Protein AF-P39989-F1 (afdb_monomer_lite)

Structure (mmCIF, N/CA/C/O backbone):
data_AF-P39989-F1
#
_entry.id   AF-P39989-F1
#
loop_
_atom_site.group_PDB
_atom_site.id
_atom_site.type_symbol
_atom_site.label_atom_id
_atom_site.label_alt_id
_atom_site.label_comp_id
_atom_site.label_asym_id
_atom_site.label_entity_id
_atom_site.label_seq_id
_atom_site.pdbx_PDB_ins_code
_atom_site.Cartn_x
_atom_site.Cartn_y
_atom_site.Cartn_z
_atom_site.occupancy
_atom_site.B_iso_or_equiv
_atom_site.auth_seq_id
_atom_site.auth_comp_id
_atom_site.auth_asym_id
_atom_site.auth_atom_id
_atom_site.pdbx_PDB_model_num
ATOM 1 N N . MET A 1 1 ? -23.695 -10.500 29.342 1.00 49.56 1 MET A N 1
ATOM 2 C CA . MET A 1 1 ? -23.100 -9.623 28.310 1.00 49.56 1 MET A CA 1
ATOM 3 C C . MET A 1 1 ? -24.065 -9.583 27.128 1.00 49.56 1 MET A C 1
ATOM 5 O O . MET A 1 1 ? -24.266 -10.621 26.515 1.00 49.56 1 MET A O 1
ATOM 9 N N . LYS A 1 2 ? -24.772 -8.470 26.877 1.00 57.97 2 LYS A N 1
ATOM 10 C CA . LYS A 1 2 ? -25.698 -8.372 25.732 1.00 57.97 2 LYS A CA 1
ATOM 11 C C . LYS A 1 2 ? -24.881 -8.051 24.481 1.00 57.97 2 LYS A C 1
ATOM 13 O O . LYS A 1 2 ? -24.360 -6.948 24.370 1.00 57.97 2 LYS A O 1
ATOM 18 N N . ILE A 1 3 ? -24.748 -9.017 23.577 1.00 59.56 3 ILE A N 1
ATOM 19 C CA . ILE A 1 3 ? -24.215 -8.772 22.234 1.00 59.56 3 ILE A CA 1
ATOM 20 C C . ILE A 1 3 ? -25.309 -8.028 21.466 1.00 59.56 3 ILE A C 1
ATOM 22 O O . ILE A 1 3 ? -26.444 -8.499 21.395 1.00 59.56 3 ILE A O 1
ATO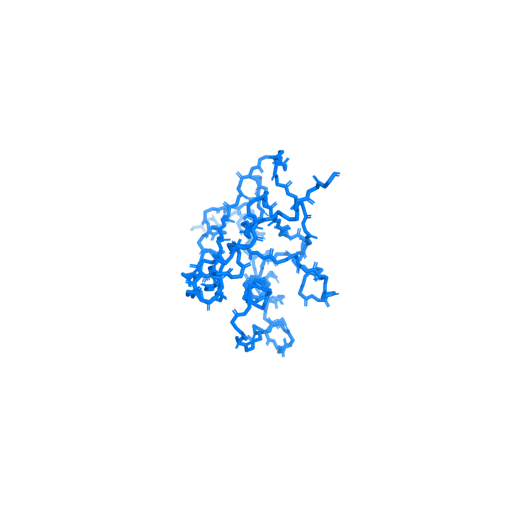M 26 N N . THR A 1 4 ? -25.003 -6.844 20.946 1.00 76.75 4 THR A N 1
ATOM 27 C CA . THR A 1 4 ? -25.932 -6.117 20.079 1.00 76.75 4 THR A CA 1
ATOM 28 C C . THR A 1 4 ? -25.929 -6.746 18.685 1.00 76.75 4 THR A C 1
ATOM 30 O O . THR A 1 4 ? -24.920 -7.290 18.234 1.00 76.75 4 THR A O 1
ATOM 33 N N . ILE A 1 5 ? -27.056 -6.652 17.975 1.00 73.94 5 ILE A N 1
ATOM 34 C CA . ILE A 1 5 ? -27.194 -7.159 16.598 1.00 73.94 5 ILE A CA 1
ATOM 35 C C . ILE A 1 5 ? -26.113 -6.560 15.681 1.00 73.94 5 ILE A C 1
ATOM 37 O O . ILE A 1 5 ? -25.542 -7.264 14.853 1.00 73.94 5 ILE A O 1
ATOM 41 N N . THR A 1 6 ? -25.760 -5.289 15.886 1.00 67.19 6 THR A N 1
ATOM 42 C CA . THR A 1 6 ? -24.678 -4.607 15.164 1.00 67.19 6 THR A CA 1
ATOM 43 C C . THR A 1 6 ? -23.306 -5.229 15.413 1.00 67.19 6 THR A C 1
ATOM 45 O O . THR A 1 6 ? -22.543 -5.387 14.464 1.00 67.19 6 THR A O 1
ATOM 48 N N . SER A 1 7 ? -22.993 -5.643 16.645 1.00 65.62 7 SER A N 1
ATOM 49 C CA . SER A 1 7 ? -21.750 -6.370 16.925 1.00 65.62 7 SER A CA 1
ATOM 50 C C . SER A 1 7 ? -21.727 -7.736 16.241 1.00 65.62 7 SER A C 1
ATOM 52 O O . SER A 1 7 ? -20.695 -8.114 15.695 1.00 65.62 7 SER A O 1
ATOM 54 N N . LEU A 1 8 ? -22.852 -8.460 16.220 1.00 67.31 8 LEU A N 1
ATOM 55 C CA . LEU A 1 8 ? -22.937 -9.767 15.559 1.00 67.31 8 LEU A CA 1
ATOM 56 C C . LEU A 1 8 ? -22.743 -9.658 14.038 1.00 67.31 8 LEU A C 1
ATOM 58 O O . LEU A 1 8 ? -21.974 -10.426 13.465 1.00 67.31 8 LEU A O 1
ATOM 62 N N . LEU A 1 9 ? -23.390 -8.677 13.398 1.00 68.69 9 LEU A N 1
ATOM 63 C CA . LEU A 1 9 ? -23.195 -8.376 11.975 1.00 68.69 9 LEU A CA 1
ATOM 64 C C . LEU A 1 9 ? -21.737 -8.027 11.668 1.00 68.69 9 LEU A C 1
ATOM 66 O O . LEU A 1 9 ? -21.195 -8.511 10.680 1.00 68.69 9 LEU A O 1
ATOM 70 N N . PHE A 1 10 ? -21.082 -7.252 12.534 1.00 63.38 10 PHE A N 1
ATOM 71 C CA . PHE A 1 10 ? -19.672 -6.910 12.363 1.00 63.38 10 PHE A CA 1
ATOM 72 C C . PHE A 1 10 ? -18.764 -8.146 12.427 1.00 63.38 10 PHE A C 1
ATOM 74 O O . PHE A 1 10 ? -17.895 -8.307 11.575 1.00 63.38 10 PHE A O 1
ATOM 81 N N . PHE A 1 11 ? -18.994 -9.057 13.382 1.00 67.62 11 PHE A N 1
ATOM 82 C CA . PHE A 1 11 ? -18.257 -10.323 13.457 1.00 67.62 11 PHE A CA 1
ATOM 83 C C . PHE A 1 11 ? -18.492 -11.210 12.234 1.00 67.62 11 PHE A C 1
ATOM 85 O O . PHE A 1 11 ? -17.541 -11.800 11.733 1.00 67.62 11 PHE A O 1
ATOM 92 N N . LEU A 1 12 ? -19.728 -11.288 11.734 1.00 67.12 12 LEU A N 1
ATOM 93 C CA . LEU A 1 12 ? -20.045 -12.040 10.518 1.00 67.12 12 LEU A CA 1
ATOM 94 C C . LEU A 1 12 ? -19.308 -11.480 9.301 1.00 67.12 12 LEU A C 1
ATOM 96 O O . LEU A 1 12 ? -18.694 -12.251 8.571 1.00 67.12 12 LEU A O 1
ATOM 100 N N . VAL A 1 13 ? -19.306 -10.156 9.118 1.00 62.62 13 VAL A N 1
ATOM 101 C CA . VAL A 1 13 ? -18.535 -9.504 8.047 1.00 62.62 13 VAL A CA 1
ATOM 102 C C . VAL A 1 13 ? -17.047 -9.816 8.200 1.00 62.62 13 VAL A C 1
ATOM 104 O O . VAL A 1 13 ? -16.421 -10.239 7.234 1.00 62.62 13 VAL A O 1
ATOM 107 N N . MET A 1 14 ? -16.501 -9.728 9.418 1.00 61.34 14 MET A N 1
ATOM 108 C CA . MET A 1 14 ? -15.095 -10.051 9.674 1.00 61.34 14 MET A CA 1
ATOM 109 C C . MET A 1 14 ? -14.763 -11.514 9.347 1.00 61.34 14 MET A C 1
ATOM 111 O O . MET A 1 14 ? -13.740 -11.780 8.727 1.00 61.34 14 MET A O 1
ATOM 115 N N . ILE A 1 15 ? -15.622 -12.466 9.731 1.00 64.50 15 ILE A N 1
ATOM 116 C CA . ILE A 1 15 ? -15.434 -13.896 9.436 1.00 64.50 15 ILE A CA 1
ATOM 117 C C . ILE A 1 15 ? -15.527 -14.157 7.932 1.00 64.50 15 ILE A C 1
ATOM 119 O O . ILE A 1 15 ? -14.740 -14.946 7.422 1.00 64.50 15 ILE A O 1
ATOM 123 N N . VAL A 1 16 ? -16.443 -13.506 7.211 1.00 59.16 16 VAL A N 1
ATOM 124 C CA . VAL A 1 16 ? -16.545 -13.638 5.749 1.00 59.16 16 VAL A CA 1
ATOM 125 C C . VAL A 1 16 ? -15.301 -13.066 5.068 1.00 59.16 16 VAL A C 1
ATOM 127 O O . VAL A 1 16 ? -14.744 -13.714 4.182 1.00 59.16 16 VAL A O 1
ATOM 130 N N . GLU A 1 17 ? -14.807 -11.912 5.522 1.00 53.31 17 GLU A N 1
ATOM 131 C CA . GLU A 1 17 ? -13.551 -11.335 5.031 1.00 53.31 17 GLU A CA 1
ATOM 132 C C . GLU A 1 17 ? -12.361 -12.271 5.323 1.00 53.31 17 GLU A C 1
ATOM 134 O O . GLU A 1 17 ? -11.588 -12.583 4.416 1.00 53.31 17 GLU A O 1
ATOM 139 N N . LEU A 1 18 ? -12.272 -12.836 6.533 1.00 53.34 18 LEU A N 1
ATOM 140 C CA . LEU A 1 18 ? -11.259 -13.830 6.923 1.00 53.34 18 LEU A CA 1
ATOM 141 C C . LEU A 1 18 ? -11.366 -15.147 6.134 1.00 53.34 18 LEU A C 1
ATOM 143 O O . LEU A 1 18 ? -10.346 -15.714 5.749 1.00 53.34 18 LEU A O 1
ATOM 147 N N . ALA A 1 19 ? -12.573 -15.646 5.869 1.00 54.84 19 ALA A N 1
ATOM 148 C CA . ALA A 1 19 ? -12.788 -16.865 5.091 1.00 54.84 19 ALA A CA 1
ATOM 149 C C . ALA A 1 19 ? -12.396 -16.656 3.623 1.00 54.84 19 ALA A C 1
ATOM 151 O O . ALA A 1 19 ? -11.749 -17.523 3.033 1.00 54.84 19 ALA A O 1
ATOM 152 N N . SER A 1 20 ? -12.702 -15.480 3.064 1.00 51.78 20 SER A N 1
ATOM 153 C CA . SER A 1 20 ? -12.247 -15.104 1.723 1.00 51.78 20 SER A CA 1
ATOM 154 C C . SER A 1 20 ? -10.716 -14.997 1.654 1.00 51.78 20 SER A C 1
ATOM 156 O O . SER A 1 20 ? -10.105 -15.492 0.704 1.00 51.78 20 SER A O 1
ATOM 158 N N . ALA A 1 21 ? -10.069 -14.487 2.709 1.00 45.97 21 ALA A N 1
ATOM 159 C CA . ALA A 1 21 ? -8.615 -14.521 2.862 1.00 45.97 21 ALA A CA 1
ATOM 160 C C . ALA A 1 21 ? -8.059 -15.958 2.966 1.00 45.97 21 ALA A C 1
ATOM 162 O O . ALA A 1 21 ? -7.036 -16.273 2.358 1.00 45.97 21 ALA A O 1
ATOM 163 N N . GLY A 1 22 ? -8.757 -16.864 3.658 1.00 46.91 22 GLY A N 1
ATOM 164 C CA . GLY A 1 22 ? -8.405 -18.286 3.739 1.00 46.91 22 GLY A CA 1
ATOM 165 C C . GLY A 1 22 ? -8.433 -18.991 2.378 1.00 46.91 22 GLY A C 1
ATOM 166 O O . GLY A 1 22 ? -7.500 -19.721 2.043 1.00 46.91 22 GLY A O 1
ATOM 167 N N . THR A 1 23 ? -9.444 -18.719 1.546 1.00 46.22 23 THR A N 1
ATOM 168 C CA . THR A 1 23 ? -9.460 -19.205 0.154 1.00 46.22 23 THR A CA 1
ATOM 169 C C . THR A 1 23 ? -8.342 -18.597 -0.695 1.00 46.22 23 THR A C 1
ATOM 171 O O . THR A 1 23 ? -7.796 -19.276 -1.563 1.00 46.22 23 THR A O 1
ATOM 174 N N . LEU A 1 24 ? -7.938 -17.351 -0.421 1.00 46.31 24 LEU A N 1
ATOM 175 C CA . LEU A 1 24 ? -6.819 -16.710 -1.115 1.00 46.31 24 LEU A CA 1
ATOM 176 C C . LEU A 1 24 ? -5.462 -17.322 -0.738 1.00 46.31 24 LEU A C 1
ATOM 178 O O . LEU A 1 24 ? -4.604 -17.402 -1.614 1.00 46.31 24 LEU A O 1
ATOM 182 N N . LEU A 1 25 ? -5.278 -17.791 0.505 1.00 47.97 25 LEU A N 1
ATOM 183 C CA . LEU A 1 25 ? -4.067 -18.505 0.940 1.00 47.97 25 LEU A CA 1
ATOM 184 C C . LEU A 1 25 ? -3.883 -19.851 0.228 1.00 47.97 25 LEU A C 1
ATOM 186 O O . LEU A 1 25 ? -2.748 -20.253 -0.017 1.00 47.97 25 LEU A O 1
ATOM 190 N N . HIS A 1 26 ? -4.974 -20.544 -0.114 1.00 46.38 26 HIS A N 1
ATOM 191 C CA . HIS A 1 26 ? -4.886 -21.831 -0.810 1.00 46.38 26 HIS A CA 1
ATOM 192 C C . HIS A 1 26 ? -4.386 -21.677 -2.255 1.00 46.38 26 HIS A C 1
ATOM 194 O O . HIS A 1 26 ? -3.687 -22.543 -2.778 1.00 46.38 26 HIS A O 1
ATOM 200 N N . ASN A 1 27 ? -4.661 -20.530 -2.879 1.00 49.12 27 ASN A N 1
ATOM 201 C CA . ASN A 1 27 ? -4.120 -20.185 -4.183 1.00 49.12 27 ASN A CA 1
ATOM 202 C C . ASN A 1 27 ? -2.767 -19.495 -3.992 1.00 49.12 27 ASN A C 1
ATOM 204 O O . ASN A 1 27 ? -2.701 -18.274 -3.858 1.00 49.12 27 ASN A O 1
ATOM 208 N N . GLY A 1 28 ? -1.673 -20.263 -4.042 1.00 51.25 28 GLY A N 1
ATOM 209 C CA . GLY A 1 28 ? -0.296 -19.743 -3.976 1.00 51.25 28 GLY A CA 1
ATOM 210 C C . GLY A 1 28 ? 0.008 -18.571 -4.931 1.00 51.25 28 GLY A C 1
ATOM 211 O O . GLY A 1 28 ? 0.974 -17.846 -4.716 1.00 51.25 28 GLY A O 1
ATOM 212 N N . ALA A 1 29 ? -0.853 -18.317 -5.925 1.00 58.44 29 ALA A N 1
ATOM 213 C CA . ALA A 1 29 ? -0.871 -17.111 -6.755 1.00 58.44 29 ALA A CA 1
ATOM 214 C C . ALA A 1 29 ? -0.847 -15.788 -5.953 1.00 58.44 29 ALA A C 1
ATOM 216 O O . ALA A 1 29 ? -0.222 -14.816 -6.391 1.00 58.44 29 ALA A O 1
ATOM 217 N N . ASN A 1 30 ? -1.465 -15.754 -4.765 1.00 64.38 30 ASN A N 1
ATOM 218 C CA . ASN A 1 30 ? -1.524 -14.556 -3.919 1.00 64.38 30 ASN A CA 1
ATOM 219 C C . ASN A 1 30 ? -0.345 -14.424 -2.951 1.00 64.38 30 ASN A C 1
ATOM 221 O O . ASN A 1 30 ? -0.263 -13.434 -2.224 1.00 64.38 30 ASN A O 1
ATOM 225 N N . LEU A 1 31 ? 0.573 -15.393 -2.916 1.00 72.94 31 LEU A N 1
ATOM 226 C CA . LEU A 1 31 ? 1.761 -15.266 -2.086 1.00 72.94 31 LEU A CA 1
ATOM 227 C C . LEU A 1 31 ? 2.740 -14.257 -2.710 1.00 72.94 31 LEU A C 1
ATOM 229 O O . LEU A 1 31 ? 2.865 -14.182 -3.942 1.00 72.94 31 LEU A O 1
ATOM 233 N N . PRO A 1 32 ? 3.441 -13.470 -1.876 1.00 81.12 32 PRO A N 1
ATOM 234 C CA . PRO A 1 32 ? 4.558 -12.647 -2.314 1.00 81.12 32 PRO A CA 1
ATOM 235 C C . PRO A 1 32 ? 5.572 -13.456 -3.130 1.00 81.12 32 PRO A C 1
ATOM 237 O O . PRO A 1 32 ? 5.946 -14.570 -2.766 1.00 81.12 32 PRO A O 1
ATOM 240 N N . SER A 1 33 ? 6.005 -12.882 -4.246 1.00 82.44 33 SER A N 1
ATOM 241 C CA . SER A 1 33 ? 7.043 -13.436 -5.109 1.00 82.44 33 SER A CA 1
ATOM 242 C C . SER A 1 33 ? 8.416 -13.362 -4.433 1.00 82.44 33 SER A C 1
ATOM 244 O O . SER A 1 33 ? 8.648 -12.535 -3.546 1.00 82.44 33 SER A O 1
ATOM 246 N N . LEU A 1 34 ? 9.365 -14.180 -4.897 1.00 82.00 34 LEU A N 1
ATOM 247 C CA . LEU A 1 34 ? 10.766 -14.051 -4.494 1.00 82.00 34 LEU A CA 1
ATOM 248 C C . LEU A 1 34 ? 11.303 -12.655 -4.836 1.00 82.00 34 LEU A C 1
ATOM 250 O O . LEU A 1 34 ? 10.964 -12.067 -5.862 1.00 82.00 34 LEU A O 1
ATOM 254 N N . ARG A 1 35 ? 12.147 -12.127 -3.951 1.00 76.38 35 ARG A N 1
ATOM 255 C CA . ARG A 1 35 ? 12.733 -10.791 -4.069 1.00 76.38 35 ARG A CA 1
ATOM 256 C C . ARG A 1 35 ? 13.779 -10.748 -5.188 1.00 76.38 35 ARG A C 1
ATOM 258 O O . ARG A 1 35 ? 14.723 -11.529 -5.167 1.00 76.38 35 ARG A O 1
ATOM 265 N N . ASP A 1 36 ? 13.674 -9.760 -6.075 1.00 81.75 36 ASP A N 1
ATOM 266 C CA . ASP A 1 36 ? 14.644 -9.474 -7.151 1.00 81.75 36 ASP A CA 1
ATOM 267 C C . ASP A 1 36 ? 15.393 -8.138 -6.957 1.00 81.75 36 ASP A C 1
ATOM 269 O O . ASP A 1 36 ? 16.123 -7.690 -7.836 1.00 81.75 36 ASP A O 1
ATOM 273 N N . ASN A 1 37 ? 15.219 -7.501 -5.792 1.00 74.06 37 ASN A N 1
ATOM 274 C CA . ASN A 1 37 ? 15.786 -6.200 -5.422 1.00 74.06 37 ASN A CA 1
ATOM 275 C C . ASN A 1 37 ? 15.246 -4.973 -6.177 1.00 74.06 37 ASN A C 1
ATOM 277 O O . ASN A 1 37 ? 15.790 -3.882 -5.966 1.00 74.06 37 ASN A O 1
ATOM 281 N N . THR A 1 38 ? 14.177 -5.115 -6.963 1.00 83.44 38 THR A N 1
ATOM 282 C CA . THR A 1 38 ? 13.489 -4.000 -7.625 1.00 83.44 38 THR A CA 1
ATOM 283 C C . THR A 1 38 ? 12.385 -3.405 -6.747 1.00 83.44 38 THR A C 1
ATOM 285 O O . THR A 1 38 ? 11.781 -4.079 -5.910 1.00 83.44 38 THR A O 1
ATOM 288 N N . THR A 1 39 ? 12.086 -2.118 -6.947 1.00 86.19 39 THR A N 1
ATOM 289 C CA . THR A 1 39 ? 10.974 -1.457 -6.245 1.00 86.19 39 THR A CA 1
ATOM 290 C C . THR A 1 39 ? 9.612 -1.984 -6.691 1.00 86.19 39 THR A C 1
ATOM 292 O O . THR A 1 39 ? 8.691 -2.046 -5.882 1.00 86.19 39 THR A O 1
ATOM 295 N N . LEU A 1 40 ? 9.501 -2.426 -7.947 1.00 85.50 40 LEU A N 1
ATOM 296 C CA . LEU A 1 40 ? 8.286 -3.005 -8.516 1.00 85.50 40 LEU A CA 1
ATOM 297 C C . LEU A 1 40 ? 7.902 -4.317 -7.822 1.00 85.50 40 LEU A C 1
ATOM 299 O O . LEU A 1 40 ? 6.762 -4.470 -7.380 1.00 85.50 40 LEU A O 1
ATOM 303 N N . THR A 1 41 ? 8.844 -5.255 -7.708 1.00 85.25 41 THR A N 1
ATOM 304 C CA . THR A 1 41 ? 8.598 -6.552 -7.064 1.00 85.25 41 THR A CA 1
ATOM 305 C C . THR A 1 41 ? 8.305 -6.384 -5.580 1.00 85.25 41 THR A C 1
ATOM 307 O O . THR A 1 41 ? 7.337 -6.960 -5.085 1.00 85.25 41 THR A O 1
ATOM 310 N N . ASP A 1 42 ? 9.057 -5.529 -4.883 1.00 87.81 42 ASP A N 1
ATOM 311 C CA . ASP A 1 42 ? 8.782 -5.213 -3.481 1.00 87.81 42 ASP A CA 1
ATOM 312 C C . ASP A 1 42 ? 7.361 -4.618 -3.321 1.00 87.81 42 ASP A C 1
ATOM 314 O O . ASP A 1 42 ? 6.614 -5.022 -2.429 1.00 87.81 42 ASP A O 1
ATOM 318 N N . ALA A 1 43 ? 6.937 -3.699 -4.200 1.00 90.19 43 ALA A N 1
ATOM 319 C CA . ALA A 1 43 ? 5.614 -3.076 -4.113 1.00 90.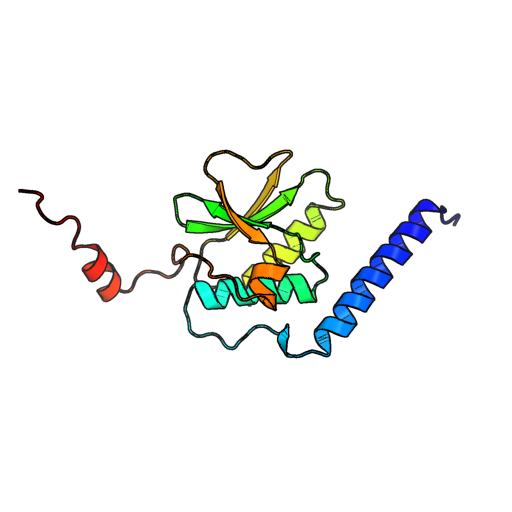19 43 ALA A CA 1
ATOM 320 C C . ALA A 1 43 ? 4.489 -4.081 -4.390 1.00 90.19 43 ALA A C 1
ATOM 322 O O . ALA A 1 43 ? 3.509 -4.141 -3.643 1.00 90.19 43 ALA A O 1
ATOM 323 N N . ARG A 1 44 ? 4.651 -4.930 -5.412 1.00 88.19 44 ARG A N 1
ATOM 324 C CA . ARG A 1 44 ? 3.719 -6.031 -5.697 1.00 88.19 44 ARG A CA 1
ATOM 325 C C . ARG A 1 44 ? 3.619 -6.995 -4.519 1.00 88.19 44 ARG A C 1
ATOM 327 O O . ARG A 1 44 ? 2.519 -7.421 -4.186 1.00 88.19 44 ARG A O 1
ATOM 334 N N . ASN A 1 45 ? 4.729 -7.296 -3.852 1.00 88.69 45 ASN A N 1
ATOM 335 C CA . ASN A 1 45 ? 4.737 -8.159 -2.675 1.00 88.69 45 ASN A CA 1
ATOM 336 C C . ASN A 1 45 ? 3.994 -7.542 -1.488 1.00 88.69 45 ASN A C 1
ATOM 338 O O . ASN A 1 45 ? 3.221 -8.238 -0.828 1.00 88.69 45 ASN A O 1
ATOM 342 N N . VAL A 1 46 ? 4.156 -6.235 -1.253 1.00 90.12 46 VAL A N 1
ATOM 343 C CA . VAL A 1 46 ? 3.365 -5.514 -0.245 1.00 90.12 46 VAL A CA 1
ATOM 344 C C . VAL A 1 46 ? 1.871 -5.603 -0.565 1.00 90.12 46 VAL A C 1
ATOM 346 O O . VAL A 1 46 ? 1.084 -5.929 0.322 1.00 90.12 46 VAL A O 1
ATOM 349 N N . LEU A 1 47 ? 1.478 -5.371 -1.821 1.00 90.69 47 LEU A N 1
ATOM 350 C CA . LEU A 1 47 ? 0.081 -5.454 -2.260 1.00 90.69 47 LEU A CA 1
ATOM 351 C C . LEU A 1 47 ? -0.487 -6.871 -2.114 1.00 90.69 47 LEU A C 1
ATOM 353 O O . LEU A 1 47 ? -1.506 -7.059 -1.457 1.00 90.69 47 LEU A O 1
ATOM 357 N N . LYS A 1 48 ? 0.198 -7.889 -2.634 1.00 88.44 48 LYS A N 1
ATOM 358 C CA . LYS A 1 48 ? -0.215 -9.291 -2.482 1.00 88.44 48 LYS A CA 1
ATOM 359 C C . LYS A 1 48 ? -0.429 -9.666 -1.018 1.00 88.44 48 LYS A C 1
ATOM 361 O O . LYS A 1 48 ? -1.437 -10.277 -0.672 1.00 88.44 48 LYS A O 1
ATOM 366 N N . TYR A 1 49 ? 0.470 -9.233 -0.136 1.00 87.94 49 TYR A N 1
ATOM 367 C CA . TYR A 1 49 ? 0.334 -9.536 1.281 1.00 87.94 49 TYR A CA 1
ATOM 368 C C . TYR A 1 49 ? -0.830 -8.789 1.949 1.00 87.94 49 TYR A C 1
ATOM 370 O O . TYR A 1 49 ? -1.521 -9.370 2.779 1.00 87.94 49 TYR A O 1
ATOM 378 N N . LEU A 1 50 ? -1.132 -7.552 1.540 1.00 88.62 50 LEU A N 1
ATOM 379 C CA . LEU A 1 50 ? -2.354 -6.863 1.976 1.00 88.62 50 LEU A CA 1
ATOM 380 C C . LEU A 1 50 ? -3.615 -7.638 1.591 1.00 88.62 50 LEU A C 1
ATOM 382 O O . LEU A 1 50 ? -4.516 -7.783 2.416 1.00 88.62 50 LEU A O 1
ATOM 386 N N . GLN A 1 51 ? -3.667 -8.155 0.362 1.00 86.06 51 GLN A N 1
ATOM 387 C CA . GLN A 1 51 ? -4.788 -8.964 -0.113 1.00 86.06 51 GLN A CA 1
ATOM 388 C C . GLN A 1 51 ? -4.938 -10.252 0.709 1.00 86.06 51 GLN A C 1
ATOM 390 O O . GLN A 1 51 ? -6.047 -10.594 1.112 1.00 86.06 51 GLN A O 1
ATOM 395 N N . VAL A 1 52 ? -3.828 -10.926 1.029 1.00 83.62 52 VAL A N 1
ATOM 396 C CA . VAL A 1 52 ? -3.817 -12.096 1.928 1.00 83.62 52 VAL A CA 1
ATOM 397 C C . VAL A 1 52 ? -4.314 -11.742 3.333 1.00 83.62 52 VAL A C 1
ATOM 399 O O . VAL A 1 52 ? -4.983 -12.550 3.966 1.00 83.62 52 VAL A O 1
ATOM 402 N N . LEU A 1 53 ? -4.039 -10.530 3.821 1.00 84.00 53 LEU A N 1
ATOM 403 C CA . LEU A 1 53 ? -4.536 -10.041 5.112 1.00 84.00 53 LEU A CA 1
ATOM 404 C C . LEU A 1 53 ? -5.970 -9.480 5.050 1.00 84.00 53 LEU A C 1
ATOM 406 O O . LEU A 1 53 ? -6.416 -8.850 6.009 1.00 84.00 53 LEU A O 1
ATOM 410 N N . GLY A 1 54 ? -6.693 -9.708 3.949 1.00 79.75 54 GLY A N 1
ATOM 411 C CA . GLY A 1 54 ? -8.112 -9.376 3.817 1.00 79.75 54 GLY A CA 1
ATOM 412 C C . GLY A 1 54 ? -8.399 -7.934 3.403 1.00 79.75 54 GLY A C 1
ATOM 413 O O . GLY A 1 54 ? -9.535 -7.484 3.525 1.00 79.75 54 GLY A O 1
ATOM 414 N N . PHE A 1 55 ? -7.410 -7.178 2.910 1.00 85.38 55 PHE A N 1
ATOM 415 C CA . PHE A 1 55 ? -7.710 -5.868 2.329 1.00 85.38 55 PHE A CA 1
ATOM 416 C C . PHE A 1 55 ? -8.575 -6.052 1.071 1.00 85.38 55 PHE A C 1
ATOM 418 O O . PHE A 1 55 ? -8.247 -6.884 0.221 1.00 85.38 55 PHE A O 1
ATOM 425 N N . PRO A 1 56 ? -9.657 -5.270 0.910 1.00 83.69 56 PRO A N 1
ATOM 426 C CA . PRO A 1 56 ? -10.561 -5.452 -0.211 1.00 83.69 56 PRO A CA 1
ATOM 427 C C . PRO A 1 56 ? -9.891 -5.048 -1.525 1.00 83.69 56 PRO A C 1
ATOM 429 O O . PRO A 1 56 ? -9.094 -4.109 -1.591 1.00 83.69 56 PRO A O 1
ATOM 432 N N . SER A 1 57 ? -10.254 -5.736 -2.607 1.00 84.31 57 SER A N 1
ATOM 433 C CA . SER A 1 57 ? -9.645 -5.558 -3.930 1.00 84.31 57 SER A CA 1
ATOM 434 C C . SER A 1 57 ? -9.763 -4.139 -4.490 1.00 84.31 57 SER A C 1
ATOM 436 O O . SER A 1 57 ? -9.017 -3.792 -5.397 1.00 84.31 57 SER A O 1
ATOM 438 N N . ASN A 1 58 ? -10.667 -3.308 -3.967 1.00 84.62 58 ASN A N 1
ATOM 439 C CA . ASN A 1 58 ? -10.849 -1.918 -4.380 1.00 84.62 58 ASN A CA 1
ATOM 440 C C . ASN A 1 58 ? -9.945 -0.911 -3.642 1.00 84.62 58 ASN A C 1
ATOM 442 O O . ASN A 1 58 ? -10.043 0.281 -3.933 1.00 84.62 58 ASN A O 1
ATOM 446 N N . LYS A 1 59 ? -9.081 -1.348 -2.710 1.00 86.81 59 LYS A N 1
ATOM 447 C CA . LYS A 1 59 ? -8.112 -0.457 -2.051 1.00 86.81 59 LYS A CA 1
ATOM 448 C C . LYS A 1 59 ? -7.186 0.176 -3.068 1.00 86.81 59 LYS A C 1
ATOM 450 O O . LYS A 1 59 ? -6.728 -0.495 -3.984 1.00 86.81 59 LYS A O 1
ATOM 455 N N . ILE A 1 60 ? -6.908 1.459 -2.896 1.00 89.69 60 ILE A N 1
ATOM 456 C CA . ILE A 1 60 ? -6.162 2.232 -3.881 1.00 89.69 60 ILE A CA 1
ATOM 457 C C . ILE A 1 60 ? -4.679 2.234 -3.516 1.00 89.69 60 ILE A C 1
ATOM 459 O O . ILE A 1 60 ? -4.299 2.605 -2.404 1.00 89.69 60 ILE A O 1
ATOM 463 N N . ALA A 1 61 ? -3.853 1.855 -4.486 1.00 91.31 61 ALA A N 1
ATOM 464 C CA . ALA A 1 61 ? -2.435 2.158 -4.518 1.00 91.31 61 ALA A CA 1
ATOM 465 C C . ALA A 1 61 ? -2.209 3.422 -5.358 1.00 91.31 61 ALA A C 1
ATOM 467 O O . ALA A 1 61 ? -2.817 3.611 -6.418 1.00 91.31 61 ALA A O 1
ATOM 468 N N . ALA A 1 62 ? -1.343 4.296 -4.869 1.00 92.12 62 ALA A N 1
ATOM 469 C CA . ALA A 1 62 ? -1.072 5.594 -5.458 1.00 92.12 62 ALA A CA 1
ATOM 470 C C . ALA A 1 62 ? 0.401 5.986 -5.291 1.00 92.12 62 ALA A C 1
ATOM 472 O O . ALA A 1 62 ? 1.143 5.349 -4.543 1.00 92.12 62 ALA A O 1
ATOM 473 N N . THR A 1 63 ? 0.816 7.039 -5.991 1.00 92.00 63 THR A N 1
ATOM 474 C CA . THR A 1 63 ? 2.161 7.615 -5.881 1.00 92.00 63 THR A CA 1
ATOM 475 C C . THR A 1 63 ? 2.099 9.130 -5.857 1.00 92.00 63 THR A C 1
ATOM 477 O O . THR A 1 63 ? 1.179 9.722 -6.413 1.00 92.00 63 THR A O 1
ATOM 480 N N . ASP A 1 64 ? 3.074 9.769 -5.227 1.00 88.75 64 ASP A N 1
ATOM 481 C CA . ASP A 1 64 ? 3.282 11.213 -5.336 1.00 88.75 64 ASP A CA 1
ATOM 482 C C . ASP A 1 64 ? 4.313 11.551 -6.429 1.00 88.75 64 ASP A C 1
ATOM 484 O O . ASP A 1 64 ? 4.852 10.669 -7.108 1.00 88.75 64 ASP A O 1
ATOM 488 N N . THR A 1 65 ? 4.600 12.843 -6.588 1.00 85.31 65 THR A N 1
ATOM 489 C CA . THR A 1 65 ? 5.570 13.365 -7.563 1.00 85.31 65 THR A CA 1
ATOM 490 C C . THR A 1 65 ? 7.014 12.948 -7.288 1.00 85.31 65 THR A C 1
ATOM 492 O O . THR A 1 65 ? 7.854 13.085 -8.173 1.00 85.31 65 THR A O 1
ATOM 495 N N . VAL A 1 66 ? 7.330 12.470 -6.079 1.00 85.06 66 VAL A N 1
ATOM 496 C CA . VAL A 1 66 ? 8.678 12.001 -5.723 1.00 85.06 66 VAL A CA 1
ATOM 497 C C . VAL A 1 66 ? 8.792 10.479 -5.756 1.00 85.06 66 VAL A C 1
ATOM 499 O O . VAL A 1 66 ? 9.841 9.956 -5.388 1.00 85.06 66 VAL A O 1
ATOM 502 N N . GLY A 1 67 ? 7.756 9.766 -6.208 1.00 85.88 67 GLY A N 1
ATOM 503 C CA . GLY A 1 67 ? 7.770 8.314 -6.366 1.00 85.88 67 GLY A CA 1
ATOM 504 C C . GL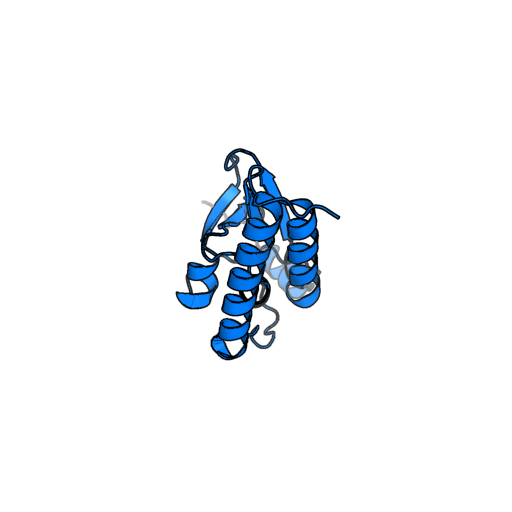Y A 1 67 ? 7.597 7.541 -5.058 1.00 85.88 67 GLY A C 1
ATOM 505 O O . GLY A 1 67 ? 8.125 6.432 -4.943 1.00 85.88 67 GLY A O 1
ATOM 506 N N . THR A 1 68 ? 6.923 8.108 -4.055 1.00 89.88 68 THR A N 1
ATOM 507 C CA . THR A 1 68 ? 6.556 7.392 -2.824 1.00 89.88 68 THR A CA 1
ATOM 508 C C . THR A 1 68 ? 5.436 6.398 -3.117 1.00 89.88 68 THR A C 1
ATOM 510 O O . THR A 1 68 ? 4.421 6.772 -3.690 1.00 89.88 68 THR A O 1
ATOM 513 N N . PHE A 1 69 ? 5.560 5.149 -2.672 1.00 90.94 69 PHE A N 1
ATOM 514 C CA . PHE A 1 69 ? 4.463 4.185 -2.712 1.00 90.94 69 PHE A CA 1
ATOM 515 C C . PHE A 1 69 ? 3.428 4.501 -1.628 1.00 90.94 69 PHE A C 1
ATOM 517 O O . PHE A 1 69 ? 3.746 4.561 -0.437 1.00 90.94 69 PHE A O 1
ATOM 524 N N . ILE A 1 70 ? 2.173 4.677 -2.027 1.00 90.94 70 ILE A N 1
ATOM 525 C CA . ILE A 1 70 ? 1.092 5.100 -1.140 1.00 90.94 70 ILE A CA 1
ATOM 526 C C . ILE A 1 70 ? -0.016 4.061 -1.151 1.00 90.94 70 ILE A C 1
ATOM 528 O O . ILE A 1 70 ? -0.553 3.722 -2.202 1.00 90.94 70 ILE A O 1
ATOM 532 N N . ILE A 1 71 ? -0.415 3.610 0.036 1.00 91.19 71 ILE A N 1
ATOM 533 C CA . ILE A 1 71 ? -1.706 2.941 0.210 1.00 91.19 71 ILE A CA 1
ATOM 534 C C . ILE A 1 71 ? -2.695 3.982 0.710 1.00 91.19 71 ILE A C 1
ATOM 536 O O . ILE A 1 71 ? -2.468 4.620 1.743 1.00 91.19 71 ILE A O 1
ATOM 540 N N . PHE A 1 72 ? -3.769 4.172 -0.046 1.00 88.06 72 PHE A N 1
ATOM 541 C CA . PHE A 1 72 ? -4.798 5.153 0.246 1.00 88.06 72 PHE A CA 1
ATOM 542 C C . PHE A 1 72 ? -6.008 4.475 0.889 1.00 88.06 72 PHE A C 1
ATOM 544 O O . PHE A 1 72 ? -6.582 3.533 0.338 1.00 88.06 72 PHE A O 1
ATOM 551 N N . SER A 1 73 ? -6.407 5.004 2.041 1.00 83.31 73 SER A N 1
ATOM 552 C CA . SER A 1 73 ? -7.591 4.589 2.787 1.00 83.31 73 SER A CA 1
ATOM 553 C C . SER A 1 73 ? -8.497 5.795 2.981 1.00 83.31 73 SER A C 1
ATOM 555 O O . SER A 1 73 ? -8.058 6.841 3.468 1.00 83.31 73 SER A O 1
ATOM 557 N N . ASN A 1 74 ? -9.770 5.668 2.611 1.00 76.75 74 ASN A N 1
ATOM 558 C CA . ASN A 1 74 ? -10.739 6.725 2.883 1.00 76.75 74 ASN A CA 1
ATOM 559 C C . ASN A 1 74 ? -10.930 6.852 4.406 1.00 76.75 74 ASN A C 1
ATOM 561 O O . ASN A 1 74 ? -11.035 5.854 5.114 1.00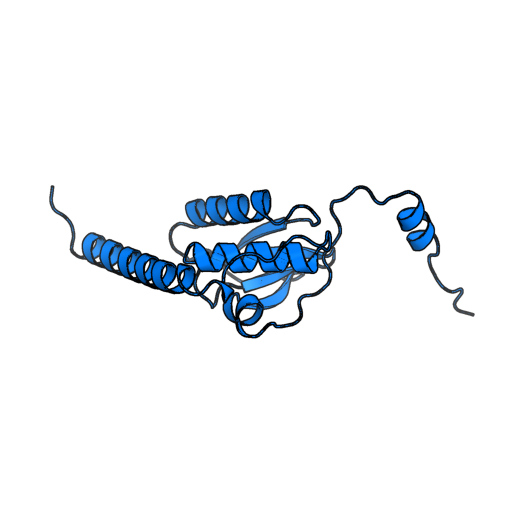 76.75 74 ASN A O 1
ATOM 565 N N . ARG A 1 75 ? -10.974 8.077 4.937 1.00 72.25 75 ARG A N 1
ATOM 566 C CA . ARG A 1 75 ? -11.138 8.323 6.380 1.00 72.25 75 ARG A CA 1
ATOM 567 C C . ARG A 1 75 ? -12.433 7.734 6.958 1.00 72.25 75 ARG A C 1
ATOM 569 O O . ARG A 1 75 ? -12.468 7.426 8.147 1.00 72.25 75 ARG A O 1
ATOM 576 N N . THR A 1 76 ? -13.465 7.565 6.132 1.00 74.88 76 THR A N 1
ATOM 577 C CA . THR A 1 76 ? -14.741 6.929 6.509 1.00 74.88 76 THR A CA 1
ATOM 578 C C . THR A 1 76 ? -14.635 5.415 6.700 1.00 74.88 76 THR A C 1
ATOM 580 O O . THR A 1 76 ? -15.551 4.799 7.242 1.00 74.88 76 THR A O 1
ATOM 583 N N . GLU A 1 77 ? -13.522 4.800 6.296 1.00 74.38 77 GLU A N 1
ATOM 584 C CA . GLU A 1 77 ? -13.287 3.378 6.505 1.00 74.38 77 GLU A CA 1
ATOM 585 C C . GLU A 1 77 ? -13.122 3.068 7.993 1.00 74.38 77 GLU A C 1
ATOM 587 O O . GLU A 1 77 ? -12.417 3.756 8.739 1.00 74.38 77 GLU A O 1
ATOM 592 N N . ALA A 1 78 ? -13.773 1.997 8.438 1.00 65.50 78 ALA A N 1
ATOM 593 C CA . ALA A 1 78 ? -13.701 1.584 9.826 1.00 65.50 78 ALA A CA 1
ATOM 594 C C . ALA A 1 78 ? -12.261 1.200 10.215 1.00 65.50 78 ALA A C 1
ATOM 596 O O . ALA A 1 78 ? -11.558 0.499 9.493 1.00 65.50 78 ALA A O 1
ATOM 597 N N . ASN A 1 79 ? -11.844 1.623 11.412 1.00 73.62 79 ASN A N 1
ATOM 598 C CA . ASN A 1 79 ? -10.587 1.216 12.046 1.00 73.62 79 ASN A CA 1
ATOM 599 C C . ASN A 1 79 ? -9.310 1.507 11.226 1.00 73.62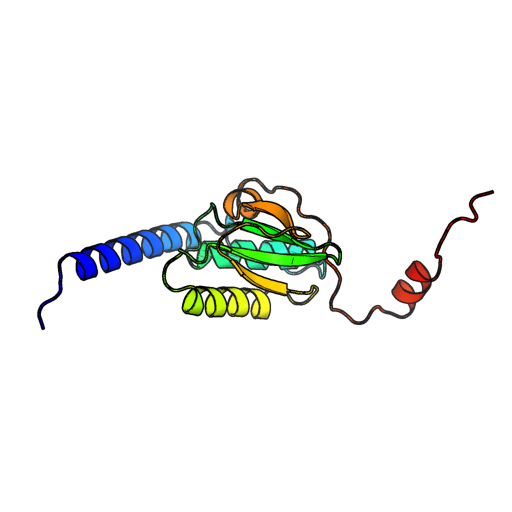 79 ASN A C 1
ATOM 601 O O . ASN A 1 79 ? -8.401 0.677 11.112 1.00 73.62 79 ASN A O 1
ATOM 605 N N . THR A 1 80 ? -9.186 2.738 10.726 1.00 72.06 80 THR A N 1
ATOM 606 C CA . THR A 1 80 ? -7.982 3.200 10.010 1.00 72.06 80 THR A CA 1
ATOM 607 C C . THR A 1 80 ? -6.674 3.027 10.807 1.00 72.06 80 THR A C 1
ATOM 609 O O . THR A 1 80 ? -5.591 2.918 10.222 1.00 72.06 80 THR A O 1
ATOM 612 N N . THR A 1 81 ? -6.739 2.961 12.143 1.00 76.44 81 THR A N 1
ATOM 613 C CA . THR A 1 81 ? -5.597 2.646 13.019 1.00 76.44 81 THR A CA 1
ATOM 614 C C . THR A 1 81 ? -5.102 1.213 12.830 1.00 76.44 81 THR A C 1
ATOM 616 O O . THR A 1 81 ? -3.900 1.018 12.639 1.00 76.44 81 THR A O 1
ATOM 619 N N . ALA A 1 82 ? -5.990 0.211 12.851 1.00 77.44 82 ALA A N 1
ATOM 620 C CA . ALA A 1 82 ? -5.603 -1.173 12.572 1.00 77.44 82 ALA A CA 1
ATOM 621 C C . ALA A 1 82 ? -5.084 -1.317 11.141 1.00 77.44 82 ALA A C 1
ATOM 623 O O . ALA A 1 82 ? -4.026 -1.907 10.945 1.00 77.44 82 ALA A O 1
ATOM 624 N N . MET A 1 83 ? -5.742 -0.674 10.171 1.00 80.19 83 MET A N 1
ATOM 625 C CA . MET A 1 83 ? -5.261 -0.654 8.790 1.00 80.19 83 MET A CA 1
ATOM 626 C C . MET A 1 83 ? -3.839 -0.100 8.690 1.00 80.19 83 MET A C 1
ATOM 628 O O . MET A 1 83 ? -2.983 -0.729 8.081 1.00 80.19 83 MET A O 1
ATOM 632 N N . THR A 1 84 ? -3.550 1.024 9.356 1.00 83.88 84 THR A N 1
ATOM 633 C CA . THR A 1 84 ? -2.198 1.609 9.377 1.00 83.88 84 THR A CA 1
ATOM 634 C C . THR A 1 84 ? -1.169 0.594 9.879 1.00 83.88 84 THR A C 1
ATOM 636 O O . THR A 1 84 ? -0.131 0.413 9.249 1.00 83.88 84 THR A O 1
ATOM 639 N N . LYS A 1 85 ? -1.470 -0.119 10.973 1.00 83.12 85 LYS A N 1
ATOM 640 C CA . LYS A 1 85 ? -0.579 -1.160 11.510 1.00 83.12 85 LYS A CA 1
ATOM 641 C C . LYS A 1 85 ? -0.370 -2.299 10.515 1.00 83.12 85 LYS A C 1
ATOM 643 O O . LYS A 1 85 ? 0.771 -2.720 10.327 1.00 83.12 85 LYS A O 1
ATOM 648 N N . THR A 1 86 ? -1.437 -2.768 9.871 1.00 85.06 86 THR A N 1
ATOM 649 C CA . THR A 1 86 ? -1.371 -3.850 8.885 1.00 85.06 86 THR A CA 1
ATOM 650 C C . THR A 1 86 ? -0.543 -3.452 7.670 1.00 85.06 86 THR A C 1
ATOM 652 O O . THR A 1 86 ? 0.358 -4.193 7.283 1.00 85.06 86 THR A O 1
ATOM 655 N N . VAL A 1 87 ? -0.753 -2.255 7.113 1.00 87.31 87 VAL A N 1
ATOM 656 C CA . VAL A 1 87 ? 0.031 -1.805 5.957 1.00 87.31 87 VAL A CA 1
ATOM 657 C C . VAL A 1 87 ? 1.500 -1.595 6.329 1.00 87.31 87 VAL A C 1
ATOM 659 O O . VAL A 1 87 ? 2.381 -2.066 5.611 1.00 87.31 87 VAL A O 1
ATOM 662 N N . SER A 1 88 ? 1.799 -0.993 7.485 1.00 85.38 88 SER A N 1
ATOM 663 C CA . SER A 1 88 ? 3.182 -0.883 7.970 1.00 85.38 88 SER A CA 1
ATOM 664 C C . SER A 1 88 ? 3.831 -2.247 8.219 1.00 85.38 88 SER A C 1
ATOM 666 O O . SER A 1 88 ? 5.036 -2.404 8.031 1.00 85.38 88 SER A O 1
ATOM 668 N N . TYR A 1 89 ? 3.065 -3.247 8.656 1.00 84.69 89 TYR A N 1
ATOM 669 C CA . TYR A 1 89 ? 3.556 -4.614 8.780 1.00 84.69 89 TYR A CA 1
ATOM 670 C C . TYR A 1 89 ? 3.885 -5.218 7.408 1.00 84.69 89 TYR A C 1
ATOM 672 O O . TYR A 1 89 ? 4.984 -5.740 7.244 1.00 84.69 89 TYR A O 1
ATOM 680 N N . CYS A 1 90 ? 3.017 -5.066 6.406 1.00 85.50 90 CYS A N 1
ATOM 681 C CA . CYS A 1 90 ? 3.286 -5.539 5.044 1.00 85.50 90 CYS A CA 1
ATOM 682 C C . CYS A 1 90 ? 4.532 -4.877 4.447 1.00 85.50 90 CYS A C 1
ATOM 684 O O . CYS A 1 90 ? 5.434 -5.561 3.969 1.00 85.50 90 CYS A O 1
ATOM 686 N N . TYR A 1 91 ? 4.622 -3.550 4.550 1.00 87.88 91 TYR A N 1
ATOM 687 C CA . TYR A 1 91 ? 5.772 -2.790 4.072 1.00 87.88 91 TYR A CA 1
ATOM 688 C C . TYR A 1 91 ? 7.084 -3.224 4.740 1.00 87.88 91 TYR A C 1
ATOM 690 O O . TYR A 1 91 ? 8.074 -3.431 4.051 1.00 87.88 91 TYR A O 1
ATOM 698 N N . ARG A 1 92 ? 7.114 -3.441 6.060 1.00 83.38 92 ARG A N 1
ATOM 699 C CA . ARG A 1 92 ? 8.349 -3.874 6.744 1.00 83.38 92 ARG A CA 1
ATOM 700 C C . ARG A 1 92 ? 8.853 -5.250 6.305 1.00 83.38 92 ARG A C 1
ATOM 702 O O . ARG A 1 92 ? 10.056 -5.478 6.360 1.00 83.38 92 ARG A O 1
ATOM 709 N N . ASN A 1 93 ? 7.955 -6.147 5.905 1.00 84.38 93 ASN A N 1
ATOM 710 C CA . ASN A 1 93 ? 8.320 -7.507 5.503 1.00 84.38 93 ASN A CA 1
ATOM 711 C C . ASN A 1 93 ? 8.674 -7.630 4.015 1.00 84.38 93 ASN A C 1
ATOM 713 O O . ASN A 1 93 ? 9.353 -8.583 3.652 1.00 84.38 93 ASN A O 1
ATOM 717 N N . TYR A 1 94 ? 8.207 -6.707 3.164 1.00 87.00 94 TYR A N 1
ATOM 718 C CA . TYR A 1 94 ? 8.330 -6.855 1.708 1.00 87.00 94 TYR A CA 1
ATOM 719 C C . TYR A 1 94 ? 8.772 -5.589 0.958 1.00 87.00 94 TYR A C 1
ATOM 721 O O . TYR A 1 94 ? 9.260 -5.686 -0.161 1.00 87.00 94 TYR A O 1
ATOM 729 N N . GLY A 1 95 ? 8.638 -4.403 1.550 1.00 85.19 95 GLY A N 1
ATOM 730 C CA . GLY A 1 95 ? 8.849 -3.095 0.920 1.00 85.19 95 GLY A CA 1
ATOM 731 C C . GLY A 1 95 ? 10.249 -2.503 1.107 1.00 85.19 95 GLY A C 1
ATOM 732 O O . GLY A 1 95 ? 10.386 -1.310 1.346 1.00 85.19 95 GLY A O 1
ATOM 733 N N . HIS A 1 96 ? 11.313 -3.303 1.065 1.00 79.81 96 HIS A N 1
ATOM 734 C CA . HIS A 1 96 ? 12.632 -2.842 1.527 1.00 79.81 96 HIS A CA 1
ATOM 735 C C . HIS A 1 96 ? 13.296 -1.778 0.641 1.00 79.81 96 HIS A C 1
ATOM 737 O O . HIS A 1 96 ? 14.206 -1.088 1.100 1.00 79.81 96 HIS A O 1
ATOM 743 N N . SER A 1 97 ? 12.913 -1.682 -0.633 1.00 75.94 97 SER A N 1
ATOM 744 C CA . SER A 1 97 ? 13.653 -0.879 -1.612 1.00 75.94 97 SER A CA 1
ATOM 745 C C . SER A 1 97 ? 13.000 0.458 -1.949 1.00 75.94 97 SER A C 1
ATOM 747 O O . SER A 1 97 ? 13.514 1.132 -2.825 1.00 75.94 97 SER A O 1
ATOM 749 N N . PHE A 1 98 ? 11.907 0.883 -1.310 1.00 81.94 98 PHE A N 1
ATOM 750 C CA . PHE A 1 98 ? 11.220 2.126 -1.694 1.00 81.94 98 PHE A CA 1
ATOM 751 C C . PHE A 1 98 ? 10.632 2.891 -0.509 1.00 81.94 98 PHE A C 1
ATOM 753 O O . PHE A 1 98 ? 10.489 2.342 0.575 1.00 81.94 98 PHE A O 1
ATOM 760 N N . TYR A 1 99 ? 10.290 4.165 -0.710 1.00 83.75 99 TYR A N 1
ATOM 761 C CA . TYR A 1 99 ? 9.594 4.969 0.301 1.00 83.75 99 TYR A CA 1
ATOM 762 C C . TYR A 1 99 ? 8.105 4.648 0.344 1.00 83.75 99 TYR A C 1
ATOM 764 O O . TYR A 1 99 ? 7.457 4.600 -0.697 1.00 83.75 99 TYR A O 1
ATOM 772 N N . PHE A 1 100 ? 7.552 4.492 1.545 1.00 85.75 100 PHE A N 1
ATOM 773 C CA . PHE A 1 100 ? 6.149 4.149 1.754 1.00 85.75 100 PHE A CA 1
ATOM 774 C C . PHE A 1 100 ? 5.445 5.124 2.695 1.00 85.75 100 PHE A C 1
ATOM 776 O O . PHE A 1 100 ? 5.999 5.513 3.725 1.00 85.75 100 PHE A O 1
ATOM 783 N N . THR A 1 101 ? 4.183 5.432 2.395 1.00 85.56 101 THR A N 1
ATOM 784 C CA . THR A 1 101 ? 3.274 6.069 3.350 1.00 85.56 101 THR A CA 1
ATOM 785 C C . THR A 1 101 ? 1.854 5.505 3.268 1.00 85.56 101 THR A C 1
ATOM 787 O O . THR A 1 101 ? 1.391 5.046 2.224 1.00 85.56 101 THR A O 1
ATOM 790 N N . HIS A 1 102 ? 1.142 5.540 4.395 1.00 84.75 102 HIS A N 1
ATOM 791 C CA . HIS A 1 102 ? -0.281 5.222 4.463 1.00 84.75 102 HIS A CA 1
ATOM 792 C C . HIS A 1 102 ? -1.077 6.520 4.598 1.00 84.75 102 HIS A C 1
ATOM 794 O O . HIS A 1 102 ? -0.961 7.221 5.607 1.00 84.75 102 HIS A O 1
ATOM 800 N N . TYR A 1 103 ? -1.897 6.825 3.598 1.00 83.06 103 TYR A N 1
ATOM 801 C CA . TYR A 1 103 ? -2.602 8.099 3.494 1.00 83.06 103 TYR A CA 1
ATOM 802 C C . TYR A 1 103 ? -4.086 7.918 3.849 1.00 83.06 103 TYR A C 1
ATOM 804 O O . TYR A 1 103 ? -4.761 7.071 3.266 1.00 83.06 103 TYR A O 1
ATOM 812 N N . LYS A 1 104 ? -4.585 8.688 4.829 1.00 80.81 104 LYS A N 1
ATOM 813 C CA . LYS A 1 104 ? -5.948 8.587 5.395 1.00 80.81 104 LYS A CA 1
ATOM 814 C C . LYS A 1 104 ? -6.727 9.895 5.237 1.00 80.81 104 LYS A C 1
ATOM 816 O O . LYS A 1 104 ? -6.565 10.778 6.076 1.00 80.81 104 LYS A O 1
ATOM 821 N N . TYR A 1 105 ? -7.528 10.045 4.181 1.00 73.44 105 TYR A N 1
ATOM 822 C CA . TYR A 1 105 ? -8.164 11.333 3.851 1.00 73.44 105 TYR A CA 1
ATOM 823 C C . TYR A 1 105 ? -9.626 11.190 3.430 1.00 73.44 105 TYR A C 1
ATOM 825 O O . TYR A 1 105 ? -10.070 10.116 3.029 1.00 73.44 105 TYR A O 1
ATOM 833 N N . ASP A 1 106 ? -10.370 12.292 3.552 1.00 75.56 106 ASP A N 1
ATOM 834 C CA . ASP A 1 106 ? -11.781 12.387 3.158 1.00 75.56 106 ASP A CA 1
ATOM 835 C C . ASP A 1 106 ? -11.951 12.384 1.627 1.00 75.56 106 ASP A C 1
ATOM 837 O O . ASP A 1 106 ? -12.924 11.848 1.101 1.00 75.56 106 ASP A O 1
ATOM 841 N N . TYR A 1 107 ? -10.968 12.932 0.907 1.00 79.12 107 TYR A N 1
ATOM 842 C CA . TYR A 1 107 ? -10.900 12.982 -0.553 1.00 79.12 107 TYR A CA 1
ATOM 843 C C . TYR A 1 107 ? -9.483 12.661 -1.041 1.00 79.12 107 TYR A C 1
ATOM 845 O O . TYR A 1 107 ? -8.514 12.730 -0.282 1.00 79.12 107 TYR A O 1
ATOM 853 N N . PHE A 1 108 ? -9.360 12.294 -2.316 1.00 79.69 108 PHE A N 1
ATOM 854 C CA . PHE A 1 108 ? -8.061 12.059 -2.940 1.00 79.69 108 PHE A CA 1
ATOM 855 C C . PHE A 1 108 ? -7.354 13.410 -3.140 1.00 79.69 108 PHE A C 1
ATOM 857 O O . PHE A 1 108 ? -7.910 14.279 -3.815 1.00 79.69 108 PHE A O 1
ATOM 864 N N . PRO A 1 109 ? -6.189 13.649 -2.518 1.00 79.81 109 PRO A N 1
ATOM 865 C CA . PRO A 1 109 ? -5.566 14.970 -2.524 1.00 79.81 109 PRO A CA 1
ATOM 866 C C . PRO A 1 109 ? -4.924 15.295 -3.878 1.00 79.81 109 PRO A C 1
ATOM 868 O O . PRO A 1 109 ? -4.523 14.410 -4.635 1.00 79.81 109 PRO A O 1
ATOM 871 N N . SER A 1 110 ? -4.726 16.586 -4.136 1.00 84.00 110 SER A N 1
ATOM 872 C CA . SER A 1 110 ? -3.853 17.052 -5.215 1.00 84.00 110 SER A CA 1
ATOM 873 C C . SER A 1 110 ? -2.402 16.611 -4.986 1.00 84.00 110 SER A C 1
ATOM 875 O O . SER A 1 110 ? -1.921 16.633 -3.853 1.00 84.00 110 SER A O 1
ATOM 877 N N . GLY A 1 111 ? -1.686 16.271 -6.060 1.00 84.50 111 GLY A N 1
ATOM 878 C CA . GLY A 1 111 ? -0.272 15.869 -6.009 1.00 84.50 111 GLY A CA 1
ATOM 879 C C . GLY A 1 111 ? -0.039 14.378 -5.741 1.00 84.50 111 GLY A C 1
ATOM 880 O O . GLY A 1 111 ? 1.088 13.908 -5.877 1.00 84.50 111 GLY A O 1
ATOM 881 N N . ILE A 1 112 ? -1.098 13.627 -5.427 1.00 87.25 112 ILE A N 1
ATOM 882 C CA . ILE A 1 112 ? -1.094 12.166 -5.474 1.00 87.25 112 ILE A CA 1
ATOM 883 C C . ILE A 1 112 ? -1.747 11.736 -6.788 1.00 87.25 112 ILE A C 1
ATOM 885 O O . ILE A 1 112 ? -2.756 12.296 -7.209 1.00 87.25 112 ILE A O 1
ATOM 889 N N . SER A 1 113 ? -1.164 10.737 -7.437 1.00 89.75 113 SER A N 1
ATOM 890 C CA . SER A 1 113 ? -1.657 10.115 -8.661 1.00 89.75 113 SER A CA 1
ATOM 891 C C . SER A 1 113 ? -2.131 8.700 -8.362 1.00 89.75 113 SER A C 1
ATOM 893 O O . SER A 1 113 ? -1.409 7.901 -7.762 1.00 89.75 113 SER A O 1
ATOM 895 N N . TYR A 1 114 ? -3.357 8.389 -8.781 1.00 89.56 114 TYR A N 1
ATOM 896 C CA . TYR A 1 114 ? -3.879 7.025 -8.763 1.00 89.56 114 TYR A CA 1
ATOM 897 C C . TYR A 1 114 ? -3.004 6.125 -9.640 1.00 89.56 114 TYR A C 1
ATOM 899 O O . TYR A 1 114 ? -2.662 6.506 -10.757 1.00 89.56 114 TYR A O 1
ATOM 907 N N . MET A 1 115 ? -2.674 4.931 -9.148 1.00 89.88 115 MET A N 1
ATOM 908 C CA . MET A 1 115 ? -1.972 3.925 -9.946 1.00 89.88 115 MET A CA 1
ATOM 909 C C . MET A 1 115 ? -2.891 2.761 -10.292 1.00 89.88 115 MET A C 1
ATOM 911 O O . MET A 1 115 ? -3.124 2.474 -11.460 1.00 89.88 115 MET A O 1
ATOM 915 N N . ALA A 1 116 ? -3.401 2.081 -9.265 1.00 90.00 116 ALA A N 1
ATOM 916 C CA . ALA A 1 116 ? -4.185 0.868 -9.428 1.00 90.00 116 ALA A CA 1
ATOM 917 C C . ALA A 1 116 ? -5.021 0.588 -8.180 1.00 90.00 116 ALA A C 1
ATOM 919 O O . ALA A 1 116 ? -4.676 0.996 -7.066 1.00 90.00 116 ALA A O 1
ATOM 920 N N . LYS A 1 117 ? -6.094 -0.181 -8.352 1.00 89.56 117 LYS A N 1
ATOM 921 C CA . LYS A 1 117 ? -6.719 -0.883 -7.236 1.00 89.56 117 LYS A CA 1
ATOM 922 C C . LYS A 1 117 ? -5.890 -2.113 -6.884 1.00 89.56 117 LYS A C 1
ATOM 924 O O . LYS A 1 117 ? -5.193 -2.675 -7.727 1.00 89.56 117 LYS A O 1
ATOM 929 N N . LEU A 1 118 ? -6.010 -2.557 -5.642 1.00 87.88 118 LEU A N 1
ATOM 930 C CA . LEU A 1 118 ? -5.300 -3.709 -5.110 1.00 87.88 118 LEU A CA 1
ATOM 931 C C . LEU A 1 118 ? -5.501 -4.952 -5.986 1.00 87.88 118 LEU A C 1
ATOM 933 O O . LEU A 1 118 ? -4.520 -5.568 -6.380 1.00 87.88 118 LEU A O 1
ATOM 937 N N . GLY A 1 119 ? -6.748 -5.267 -6.347 1.00 83.06 119 GLY A N 1
ATOM 938 C CA . GLY A 1 119 ? -7.063 -6.409 -7.208 1.00 83.06 119 GLY A CA 1
ATOM 939 C C . GLY A 1 119 ? -6.492 -6.281 -8.620 1.00 83.06 119 GLY A C 1
ATOM 940 O O . GLY A 1 119 ? -6.047 -7.274 -9.184 1.00 83.06 119 GLY A O 1
ATOM 941 N N . ASP A 1 120 ? -6.430 -5.068 -9.169 1.00 84.44 120 ASP A N 1
ATOM 942 C CA . ASP A 1 120 ? -5.855 -4.840 -10.498 1.00 84.44 120 ASP A CA 1
ATOM 943 C C . ASP A 1 120 ? -4.334 -5.052 -10.485 1.00 84.44 120 ASP A C 1
ATOM 945 O O . ASP A 1 120 ? -3.768 -5.708 -11.359 1.00 84.44 120 ASP A O 1
ATOM 949 N N . ALA A 1 121 ? -3.670 -4.578 -9.431 1.00 82.94 121 ALA A N 1
ATOM 950 C CA . ALA A 1 121 ? -2.231 -4.729 -9.266 1.00 82.94 121 ALA A CA 1
ATOM 951 C C . ALA A 1 121 ? -1.793 -6.177 -8.978 1.00 82.94 121 ALA A C 1
ATOM 953 O O . ALA A 1 121 ? -0.680 -6.564 -9.347 1.00 82.94 121 ALA A O 1
ATOM 954 N N . THR A 1 122 ? -2.628 -6.976 -8.304 1.00 79.06 122 THR A N 1
ATOM 955 C CA . THR A 1 122 ? -2.266 -8.340 -7.883 1.00 79.06 122 THR A CA 1
ATOM 956 C C . THR A 1 122 ? -2.800 -9.433 -8.803 1.00 79.06 122 THR A C 1
ATOM 958 O O . THR A 1 122 ? -2.064 -10.383 -9.068 1.00 79.06 122 THR A O 1
ATOM 961 N N . VAL A 1 123 ? -4.035 -9.303 -9.298 1.00 74.19 123 VAL A N 1
ATOM 962 C CA . VAL A 1 123 ? -4.717 -10.311 -10.130 1.00 74.19 123 VAL A CA 1
ATOM 963 C C . VAL A 1 123 ? -4.592 -9.979 -11.614 1.00 74.19 123 VAL A C 1
ATOM 965 O O . VAL A 1 123 ? -4.266 -10.857 -12.406 1.00 74.19 123 VAL A O 1
ATOM 968 N N . ASN A 1 124 ? -4.798 -8.712 -11.991 1.00 68.44 124 ASN A N 1
ATOM 969 C CA . ASN A 1 124 ? -4.752 -8.282 -13.397 1.00 68.44 124 ASN A CA 1
ATOM 970 C C . ASN A 1 124 ? -3.345 -7.868 -13.855 1.00 68.44 124 ASN A C 1
ATOM 972 O O . ASN A 1 124 ? -3.160 -7.490 -15.009 1.00 68.44 124 ASN A O 1
ATOM 976 N N . HIS A 1 125 ? -2.359 -7.931 -12.955 1.00 71.88 125 HIS A N 1
ATOM 977 C CA . HIS A 1 125 ? -0.961 -7.582 -13.207 1.00 71.88 125 HIS A CA 1
ATOM 978 C C . HIS A 1 125 ? -0.762 -6.200 -13.840 1.00 71.88 125 HIS A C 1
ATOM 980 O O . HIS A 1 125 ? 0.178 -6.015 -14.610 1.00 71.88 125 HIS A O 1
ATOM 986 N N . THR A 1 126 ? -1.607 -5.222 -13.490 1.00 78.38 126 THR A N 1
ATOM 987 C CA . THR A 1 126 ? -1.443 -3.841 -13.956 1.00 78.38 126 THR A CA 1
ATOM 988 C C . THR A 1 126 ? -0.019 -3.350 -13.698 1.00 78.38 126 THR A C 1
ATOM 990 O O . THR A 1 126 ? 0.566 -3.598 -12.634 1.00 78.38 126 THR A O 1
ATOM 993 N N . ASP A 1 127 ? 0.544 -2.665 -14.691 1.00 79.94 127 ASP A N 1
ATOM 994 C CA . ASP A 1 127 ? 1.872 -2.084 -14.578 1.00 79.94 127 ASP A CA 1
ATOM 995 C C . ASP A 1 127 ? 1.874 -1.008 -13.497 1.00 79.94 127 ASP A C 1
ATOM 997 O O . ASP A 1 127 ? 1.066 -0.078 -13.497 1.00 79.94 127 ASP A O 1
ATOM 1001 N N . LEU A 1 128 ? 2.786 -1.164 -12.539 1.00 83.94 128 LEU A N 1
ATOM 1002 C CA . LEU A 1 128 ? 3.026 -0.161 -11.514 1.00 83.94 128 LEU A CA 1
ATOM 1003 C C . LEU A 1 128 ? 4.241 0.669 -11.940 1.00 83.94 128 LEU A C 1
ATOM 1005 O O . LEU A 1 128 ? 5.203 0.099 -12.463 1.00 83.94 128 LEU A O 1
ATOM 1009 N N . PRO A 1 129 ? 4.238 1.989 -11.698 1.00 82.19 129 PRO A N 1
ATOM 1010 C CA . PRO A 1 129 ? 5.411 2.817 -11.924 1.00 82.19 129 PRO A CA 1
ATOM 1011 C C . PRO A 1 129 ? 6.608 2.353 -11.089 1.00 82.19 129 PRO A C 1
ATOM 1013 O O . PRO A 1 129 ? 6.474 1.683 -10.061 1.00 82.19 129 PRO A O 1
ATOM 1016 N N . HIS A 1 130 ? 7.798 2.781 -11.502 1.00 79.44 130 HIS A N 1
ATOM 1017 C CA . HIS A 1 130 ? 8.979 2.678 -10.658 1.00 79.44 130 HIS A CA 1
ATOM 1018 C C . HIS A 1 130 ? 8.873 3.650 -9.482 1.00 79.44 130 HIS A C 1
ATOM 1020 O O . HIS A 1 130 ? 8.605 4.837 -9.659 1.00 79.44 130 HIS A O 1
ATOM 1026 N N . PHE A 1 131 ? 9.132 3.145 -8.279 1.00 85.62 131 PHE A N 1
ATOM 1027 C CA . PHE A 1 131 ? 9.170 3.964 -7.070 1.00 85.62 131 PHE A CA 1
ATOM 1028 C C . PHE A 1 131 ? 10.579 4.443 -6.775 1.00 85.62 131 PHE A C 1
ATOM 1030 O O . PHE A 1 131 ? 11.568 3.796 -7.141 1.00 85.62 131 PHE A O 1
ATOM 1037 N N . ARG A 1 132 ? 10.660 5.545 -6.032 1.00 81.88 132 ARG A N 1
ATOM 1038 C CA . ARG A 1 132 ? 11.922 6.077 -5.538 1.00 81.88 132 ARG A CA 1
ATOM 1039 C C . ARG A 1 132 ? 12.594 5.060 -4.635 1.00 81.88 132 ARG A C 1
ATOM 1041 O O . ARG A 1 132 ? 12.016 4.614 -3.642 1.00 81.88 132 ARG A O 1
ATOM 1048 N N . ASN A 1 133 ? 13.836 4.740 -4.978 1.00 77.44 133 ASN A N 1
ATOM 1049 C CA . ASN A 1 133 ? 14.621 3.774 -4.236 1.00 77.44 133 ASN A CA 1
ATOM 1050 C C . ASN A 1 133 ? 14.993 4.335 -2.850 1.00 77.44 133 ASN A C 1
ATOM 1052 O O . ASN A 1 133 ? 15.456 5.471 -2.746 1.00 77.44 133 ASN A O 1
ATOM 1056 N N . ASN A 1 134 ? 14.779 3.551 -1.791 1.00 69.50 134 ASN A N 1
ATOM 1057 C CA . ASN A 1 134 ? 15.209 3.880 -0.423 1.00 69.50 134 ASN A CA 1
ATOM 1058 C C . ASN A 1 134 ? 16.603 3.305 -0.097 1.00 69.50 134 ASN A C 1
ATOM 1060 O O . ASN A 1 134 ? 17.159 3.540 0.975 1.00 69.50 134 ASN A O 1
ATOM 1064 N N . LYS A 1 135 ? 17.204 2.533 -1.009 1.00 61.62 135 LYS A N 1
ATOM 1065 C CA . LYS A 1 135 ? 18.602 2.128 -0.869 1.00 61.62 135 LYS A CA 1
ATOM 1066 C C . LYS A 1 135 ? 19.494 3.354 -1.038 1.00 61.62 135 LYS A C 1
ATOM 1068 O O . LYS A 1 135 ? 19.227 4.229 -1.861 1.00 61.62 135 LYS A O 1
ATOM 1073 N N . ARG A 1 136 ? 20.601 3.381 -0.290 1.00 52.50 136 ARG A N 1
ATOM 1074 C CA . ARG A 1 136 ? 21.747 4.206 -0.678 1.00 52.50 136 ARG A CA 1
ATOM 1075 C C . ARG A 1 136 ? 22.100 3.819 -2.110 1.00 52.50 136 ARG A C 1
ATOM 1077 O O . ARG A 1 136 ? 22.412 2.654 -2.349 1.00 52.50 136 ARG A O 1
ATOM 1084 N N . LEU A 1 137 ? 22.018 4.782 -3.024 1.00 49.91 137 LEU A N 1
ATOM 1085 C CA . LEU A 1 137 ? 22.559 4.625 -4.366 1.00 49.91 137 LEU A CA 1
ATOM 1086 C C . LEU A 1 137 ? 24.014 4.176 -4.224 1.00 49.91 137 LEU A C 1
ATOM 1088 O O . LEU A 1 137 ? 24.777 4.735 -3.428 1.00 49.91 137 LEU A O 1
ATOM 1092 N N . THR A 1 138 ? 24.387 3.143 -4.963 1.00 53.72 138 THR A N 1
ATOM 1093 C CA . THR A 1 138 ? 25.795 2.801 -5.141 1.00 53.72 138 THR A CA 1
ATOM 1094 C C . THR A 1 138 ? 26.503 3.964 -5.840 1.00 53.72 138 THR A C 1
ATOM 1096 O O . THR A 1 138 ? 25.876 4.733 -6.569 1.00 53.72 138 THR A O 1
ATOM 1099 N N . THR A 1 139 ? 27.820 4.102 -5.663 1.00 53.03 139 THR A N 1
ATOM 1100 C CA . THR A 1 139 ? 28.614 5.126 -6.372 1.00 53.03 139 THR A CA 1
ATOM 1101 C C . THR A 1 139 ? 28.384 5.071 -7.888 1.00 53.03 139 THR A C 1
ATOM 1103 O O . THR A 1 139 ? 28.355 6.100 -8.552 1.00 53.03 139 THR A O 1
ATOM 1106 N N . GLN A 1 140 ? 28.152 3.874 -8.430 1.00 54.53 140 GLN A N 1
ATOM 1107 C CA . GLN A 1 140 ? 27.911 3.640 -9.851 1.00 54.53 140 GLN A CA 1
ATOM 1108 C C . GLN A 1 140 ? 26.543 4.169 -10.316 1.00 54.53 140 GLN A C 1
ATOM 1110 O O . GLN A 1 140 ? 26.465 4.815 -11.358 1.00 54.53 140 GLN A O 1
ATOM 1115 N N . GLU A 1 141 ? 25.482 3.972 -9.525 1.00 49.56 141 GLU A N 1
ATOM 1116 C CA . GLU A 1 141 ? 24.164 4.566 -9.793 1.00 49.56 141 GLU A CA 1
ATOM 1117 C C . GLU A 1 141 ? 24.194 6.091 -9.621 1.00 49.56 141 GLU A C 1
ATOM 1119 O O . GLU A 1 141 ? 23.590 6.811 -10.412 1.00 49.56 141 GLU A O 1
ATOM 1124 N N . LEU A 1 142 ? 24.936 6.597 -8.630 1.00 46.50 142 LEU A N 1
ATOM 1125 C CA . LEU A 1 142 ? 25.114 8.035 -8.418 1.00 46.50 142 LEU A CA 1
ATOM 1126 C C . LEU A 1 142 ? 25.758 8.699 -9.644 1.00 46.50 142 LEU A C 1
ATOM 1128 O O . LEU A 1 142 ? 25.266 9.723 -10.108 1.00 46.50 142 LEU A O 1
ATOM 1132 N N . ASN A 1 143 ? 26.800 8.074 -10.202 1.00 51.38 143 ASN A N 1
ATOM 1133 C CA . ASN A 1 143 ? 27.478 8.544 -11.411 1.00 51.38 143 ASN A CA 1
ATOM 1134 C C . ASN A 1 143 ? 26.558 8.504 -12.642 1.00 51.38 143 ASN A C 1
ATOM 1136 O O . ASN A 1 143 ? 26.606 9.411 -13.466 1.00 51.38 143 ASN A O 1
ATOM 1140 N N . ALA A 1 144 ? 25.681 7.499 -12.750 1.00 50.50 144 ALA A N 1
ATOM 1141 C CA . ALA A 1 144 ? 24.696 7.427 -13.830 1.00 50.50 144 ALA A CA 1
ATOM 1142 C C . ALA A 1 144 ? 23.650 8.557 -13.748 1.00 50.50 144 ALA A C 1
ATOM 1144 O O . ALA A 1 144 ? 23.256 9.100 -14.776 1.00 50.50 144 ALA A O 1
ATOM 1145 N N . PHE A 1 145 ? 23.237 8.956 -12.538 1.00 45.69 145 PHE A N 1
ATOM 1146 C CA . PHE A 1 145 ? 22.350 10.111 -12.328 1.00 45.69 145 PHE A CA 1
ATOM 1147 C C . PHE A 1 145 ? 23.074 11.465 -12.427 1.00 45.69 145 PHE A C 1
ATOM 1149 O O . PHE A 1 145 ? 22.437 12.474 -12.724 1.00 45.69 145 PHE A O 1
ATOM 1156 N N . GLN A 1 146 ? 24.394 11.502 -12.207 1.00 46.66 146 GLN A N 1
ATOM 1157 C CA . GLN A 1 146 ? 25.246 12.686 -12.380 1.00 46.66 146 GLN A CA 1
ATOM 1158 C C . GLN A 1 146 ? 25.567 13.021 -13.844 1.00 46.66 146 GLN A C 1
ATOM 1160 O O . GLN A 1 146 ? 26.347 13.937 -14.098 1.00 46.66 146 GLN A O 1
ATOM 1165 N N . HIS A 1 147 ? 24.892 12.387 -14.800 1.00 36.75 147 HIS A N 1
ATOM 1166 C CA . HIS A 1 147 ? 24.693 12.963 -16.125 1.00 36.75 147 HIS A CA 1
ATOM 1167 C C . HIS A 1 147 ? 23.335 13.686 -16.191 1.00 36.75 147 HIS A C 1
ATOM 1169 O O . HIS A 1 147 ? 22.392 13.161 -16.789 1.00 36.75 147 HIS A O 1
ATOM 1175 N N . PRO A 1 148 ? 23.164 14.871 -15.570 1.00 38.47 148 PRO A N 1
ATOM 1176 C CA . PRO A 1 148 ? 21.988 15.671 -15.813 1.00 38.47 148 PRO A CA 1
ATOM 1177 C C . PRO A 1 148 ? 22.146 16.377 -17.161 1.00 38.47 148 PRO A C 1
ATOM 1179 O O . PRO A 1 148 ? 23.153 17.024 -17.425 1.00 38.47 148 PRO A O 1
ATOM 1182 N N . ILE A 1 149 ? 21.072 16.313 -17.943 1.00 38.50 149 ILE A N 1
ATOM 1183 C CA . ILE A 1 149 ? 20.677 17.360 -18.883 1.00 38.50 149 ILE A CA 1
ATOM 1184 C C . ILE A 1 149 ? 21.609 17.452 -20.093 1.00 38.50 149 ILE A C 1
ATOM 1186 O O . ILE A 1 149 ? 22.591 18.185 -20.128 1.00 38.50 149 ILE A O 1
ATOM 1190 N N . VAL A 1 150 ? 21.204 16.704 -21.121 1.00 36.38 150 VAL A N 1
ATOM 1191 C CA . VAL A 1 150 ? 21.392 17.052 -22.531 1.00 36.38 150 VAL A CA 1
ATOM 1192 C C . VAL A 1 150 ? 21.369 18.575 -22.658 1.00 36.38 150 VAL A C 1
ATOM 1194 O O . VAL A 1 150 ? 20.350 19.200 -22.360 1.00 36.38 150 VAL A O 1
ATOM 1197 N N . GLU A 1 151 ? 22.505 19.155 -23.039 1.00 34.16 151 GLU A N 1
ATOM 1198 C CA . GLU A 1 151 ? 22.588 20.539 -23.486 1.00 34.16 151 GLU A CA 1
ATOM 1199 C C . GLU A 1 151 ? 21.537 20.710 -24.587 1.00 34.16 151 GLU A C 1
ATOM 1201 O O . GLU A 1 151 ? 21.680 20.192 -25.694 1.00 34.16 151 GLU A O 1
ATOM 1206 N N . PHE A 1 152 ? 20.424 21.362 -24.257 1.00 37.94 152 PHE A N 1
ATOM 1207 C CA . PHE A 1 152 ? 19.521 21.866 -25.275 1.00 37.94 152 PHE A CA 1
ATOM 1208 C C . PHE A 1 152 ? 20.290 22.973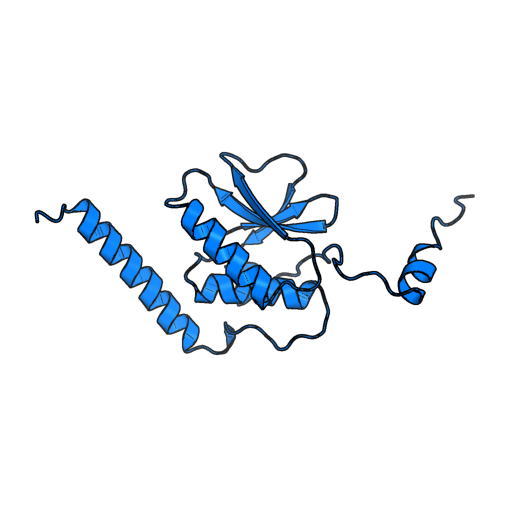 -26.002 1.00 37.94 152 PHE A C 1
ATOM 1210 O O . PHE A 1 152 ? 20.571 24.014 -25.405 1.00 37.94 152 PHE A O 1
ATOM 1217 N N . GLN A 1 153 ? 20.694 22.691 -27.243 1.00 35.84 153 GLN A N 1
ATOM 1218 C CA . GLN A 1 153 ? 21.138 23.705 -28.200 1.00 35.84 153 GLN A CA 1
ATOM 1219 C C . GLN A 1 153 ? 19.979 24.621 -28.593 1.00 35.84 153 GLN A C 1
ATOM 1221 O O . GLN A 1 153 ? 18.831 24.120 -28.668 1.00 35.84 153 GLN A O 1
#

Foldseek 3Di:
DDDDPVNVVVVVVVVVLLVQLVVLVVPCLLAQDDDPLFQLSLLLNLLSQCVNVRDDQQFWWKAFPQQETETEDELPDPPVVVVQVSSVVSCVVRRQFAHYDYHYYNDDDPRIGTQHGSCCVRPVVGDGDGGDTPDDDDPVSVVVVVPDDDPPD

Organism: Saccharomyces cerevisiae (strain ATCC 204508 / S288c) (NCBI:txid559292)

Sequence (153 aa):
MKITITSLLFFLVMIVELASAGTLLHNGANLPSLRDNTTLTDARNVLKYLQVLGFPSNKIAATDTVGTFIIFSNRTEANTTAMTKTVSYCYRNYGHSFYFTHYKYDYFPSGISYMAKLGDATVNHTDLPHFRNNKRLTTQELNAFQHPIVEFQ

Secondary structure (DSSP, 8-state):
----HHHHHHHHHHHHHHHHHHHHHHSGGGSPPPP-S-HHHHHHHHHHHHHHTT--TTPEEEEETT--EEEEEETTSTTHHHHHHHHHHHHHHH-TTB-EEEEEESSPPTTEEEEEEHHHHHTS-PPPPPPPB-SPPPHHHHHHHT-------

pLDDT: mean 73.64, std 15.73, range [34.16, 92.12]

Radius of gyration: 18.5 Å; chains: 1; bounding box: 56×46×56 Å